Protein AF-A0A420Z967-F1 (afdb_monomer_lite)

Radius of gyration: 13.0 Å; chains: 1; bounding box: 31×25×36 Å

Structure (mmCIF, N/CA/C/O backbone):
data_AF-A0A420Z967-F1
#
_entry.id   AF-A0A420Z967-F1
#
loop_
_atom_site.group_PDB
_atom_site.id
_atom_site.type_symbol
_atom_site.label_atom_id
_atom_site.label_alt_id
_atom_site.label_comp_id
_atom_site.label_asym_id
_atom_site.label_entity_id
_atom_site.label_seq_id
_atom_site.pdbx_PDB_ins_code
_atom_site.Cartn_x
_atom_site.Cartn_y
_atom_site.Cartn_z
_atom_site.occupancy
_atom_site.B_iso_or_equiv
_atom_site.auth_seq_id
_atom_site.auth_comp_id
_atom_site.auth_asym_id
_atom_site.auth_atom_id
_atom_site.pdbx_PDB_model_num
ATOM 1 N N . MET A 1 1 ? 7.429 12.085 -8.129 1.00 42.66 1 MET A N 1
ATOM 2 C CA . MET A 1 1 ? 6.636 11.252 -9.058 1.00 42.66 1 MET A CA 1
ATOM 3 C C . MET A 1 1 ? 7.242 9.862 -9.043 1.00 42.66 1 MET A C 1
ATOM 5 O O . MET A 1 1 ? 8.452 9.776 -9.191 1.00 42.66 1 MET A O 1
ATOM 9 N N . ILE A 1 2 ? 6.429 8.831 -8.810 1.00 48.84 2 ILE A N 1
ATOM 10 C CA . ILE A 1 2 ? 6.806 7.408 -8.897 1.00 48.84 2 ILE A CA 1
ATOM 11 C C . ILE A 1 2 ? 7.181 7.150 -10.361 1.00 48.84 2 ILE A C 1
ATOM 13 O O . ILE A 1 2 ? 6.335 7.311 -11.247 1.00 48.84 2 ILE A O 1
ATOM 17 N N . GLN A 1 3 ? 8.462 6.911 -10.641 1.00 50.03 3 GLN A N 1
ATOM 18 C CA . GLN A 1 3 ? 9.010 6.894 -12.002 1.00 50.03 3 GLN A CA 1
ATOM 19 C C . GLN A 1 3 ? 8.994 5.451 -12.520 1.00 50.03 3 GLN A C 1
ATOM 21 O O . GLN A 1 3 ? 10.014 4.812 -12.718 1.00 50.03 3 GLN A O 1
ATOM 26 N N . ARG A 1 4 ? 7.758 4.981 -12.704 1.00 54.84 4 ARG A N 1
ATOM 27 C CA . ARG A 1 4 ? 7.292 3.640 -13.082 1.00 54.84 4 ARG A CA 1
ATOM 28 C C . ARG A 1 4 ? 8.163 2.936 -14.139 1.00 54.84 4 ARG A C 1
ATOM 30 O O . ARG A 1 4 ? 8.183 3.361 -15.294 1.00 54.84 4 ARG A O 1
ATOM 37 N N . HIS A 1 5 ? 8.740 1.780 -13.804 1.00 58.88 5 HIS A N 1
ATOM 38 C CA . HIS A 1 5 ? 9.183 0.790 -14.798 1.00 58.88 5 HIS A CA 1
ATOM 39 C C . HIS A 1 5 ? 8.148 -0.333 -14.930 1.00 58.88 5 HIS A C 1
ATOM 41 O O . HIS A 1 5 ? 8.111 -1.267 -14.131 1.00 58.88 5 HIS A O 1
ATOM 47 N N . LYS A 1 6 ? 7.294 -0.234 -15.953 1.00 55.47 6 LYS A N 1
ATOM 48 C CA . LYS A 1 6 ? 6.396 -1.324 -16.347 1.00 55.47 6 LYS A CA 1
ATOM 49 C C . LYS A 1 6 ? 7.247 -2.526 -16.793 1.00 55.47 6 LYS A C 1
ATOM 51 O O . LYS A 1 6 ? 8.196 -2.340 -17.548 1.00 55.47 6 LYS A O 1
ATOM 56 N N . ASP A 1 7 ? 6.927 -3.714 -16.289 1.00 61.12 7 ASP A N 1
ATOM 57 C CA . ASP A 1 7 ? 7.551 -4.998 -16.649 1.00 61.12 7 ASP A CA 1
ATOM 58 C C . ASP A 1 7 ? 9.050 -5.119 -16.300 1.00 61.12 7 ASP A C 1
ATOM 60 O O . ASP A 1 7 ? 9.806 -5.827 -16.966 1.00 61.12 7 ASP A O 1
ATOM 64 N N . CYS A 1 8 ? 9.514 -4.432 -15.247 1.00 68.19 8 CYS A N 1
ATOM 65 C CA . CYS A 1 8 ? 10.895 -4.587 -14.794 1.00 68.19 8 CYS A CA 1
ATOM 66 C C . CY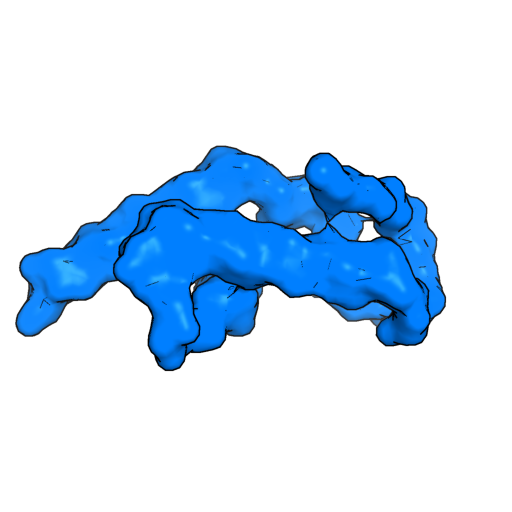S A 1 8 ? 11.124 -5.979 -14.193 1.00 68.19 8 CYS A C 1
ATOM 68 O O . CYS A 1 8 ? 10.548 -6.322 -13.166 1.00 68.19 8 CYS A O 1
ATOM 70 N N . GLN A 1 9 ? 12.005 -6.757 -14.818 1.00 66.25 9 GLN A N 1
ATOM 71 C CA . GLN A 1 9 ? 12.373 -8.104 -14.368 1.00 66.25 9 GLN A CA 1
ATOM 72 C C . GLN A 1 9 ? 13.647 -8.123 -13.512 1.00 66.25 9 GLN A C 1
ATOM 74 O O . GLN A 1 9 ? 14.073 -9.186 -13.068 1.00 66.25 9 GLN A O 1
ATOM 79 N N . ASP A 1 10 ? 14.293 -6.968 -13.311 1.00 68.31 10 ASP A N 1
ATOM 80 C CA . ASP A 1 10 ? 15.504 -6.875 -12.500 1.00 68.31 10 ASP A CA 1
ATOM 81 C C . ASP A 1 10 ? 15.125 -6.759 -11.012 1.00 68.31 10 ASP A C 1
ATOM 83 O O . ASP A 1 10 ? 14.661 -5.697 -10.580 1.00 68.31 10 ASP A O 1
ATOM 87 N N . PRO A 1 11 ? 15.373 -7.801 -10.192 1.00 64.38 11 PRO A N 1
ATOM 88 C CA . PRO A 1 11 ? 15.040 -7.783 -8.768 1.00 64.38 11 PRO A CA 1
ATOM 89 C C . PRO A 1 11 ? 15.861 -6.753 -7.974 1.00 64.38 11 PRO A C 1
ATOM 91 O O . PRO A 1 11 ? 15.581 -6.502 -6.803 1.00 64.38 11 PRO A O 1
ATOM 94 N N . ARG A 1 12 ? 16.904 -6.166 -8.576 1.00 68.25 12 ARG A N 1
ATOM 95 C CA . ARG A 1 12 ? 17.763 -5.130 -7.987 1.00 68.25 12 ARG A CA 1
ATOM 96 C C . ARG A 1 12 ? 17.567 -3.770 -8.649 1.00 68.25 12 ARG A C 1
ATOM 98 O O . ARG A 1 12 ? 18.377 -2.866 -8.421 1.00 68.25 12 ARG A O 1
ATOM 105 N N . CYS A 1 13 ? 16.505 -3.591 -9.436 1.00 75.31 13 CYS A N 1
ATOM 106 C CA . CYS A 1 13 ? 16.229 -2.314 -10.071 1.00 75.31 13 CYS A CA 1
ATOM 107 C C . CYS A 1 13 ? 16.070 -1.215 -9.014 1.00 75.31 13 CYS A C 1
ATOM 109 O O . CYS A 1 13 ? 15.111 -1.187 -8.240 1.00 75.31 13 CYS A O 1
ATOM 111 N N . LYS A 1 14 ? 17.008 -0.265 -9.007 1.00 78.50 14 LYS A N 1
ATOM 112 C CA . LYS A 1 14 ? 16.998 0.867 -8.073 1.00 78.50 14 LYS A CA 1
ATOM 113 C C . LYS A 1 14 ? 15.708 1.686 -8.168 1.00 78.50 14 LYS A C 1
ATOM 115 O O . LYS A 1 14 ? 15.245 2.192 -7.154 1.00 78.50 14 LYS A O 1
ATOM 120 N N . VAL A 1 15 ? 15.131 1.787 -9.364 1.00 75.00 15 VAL A N 1
ATOM 121 C CA . VAL A 1 15 ? 13.886 2.523 -9.613 1.00 75.00 15 VAL A CA 1
ATOM 122 C C . VAL A 1 15 ? 12.696 1.809 -8.972 1.00 75.00 15 VAL A C 1
ATOM 124 O O . VAL A 1 15 ? 11.972 2.432 -8.207 1.00 75.00 15 VAL A O 1
ATOM 127 N N . CYS A 1 16 ? 12.553 0.493 -9.166 1.00 73.19 16 CYS A N 1
ATOM 128 C CA . CYS A 1 16 ? 11.493 -0.292 -8.522 1.00 73.19 16 CYS A CA 1
ATOM 129 C C . CYS A 1 16 ? 11.596 -0.251 -6.991 1.00 73.19 16 CYS A C 1
ATOM 131 O O . CYS A 1 16 ? 10.590 -0.133 -6.297 1.00 73.19 16 CYS A O 1
ATOM 133 N N . LEU A 1 17 ? 12.819 -0.276 -6.450 1.00 75.44 17 LEU A N 1
ATOM 134 C CA . LEU A 1 17 ? 13.042 -0.082 -5.015 1.00 75.44 17 LEU A CA 1
ATOM 135 C C . LEU A 1 17 ? 12.604 1.315 -4.549 1.00 75.44 17 LEU A C 1
ATOM 137 O O . LEU A 1 17 ? 11.978 1.442 -3.500 1.00 75.44 17 LEU A O 1
ATOM 141 N N . GLN A 1 18 ? 12.910 2.362 -5.317 1.00 78.25 18 GLN A N 1
ATOM 142 C CA . GLN A 1 18 ? 12.463 3.723 -5.010 1.00 78.25 18 GLN A CA 1
ATOM 143 C C . GLN A 1 18 ? 10.941 3.873 -5.101 1.00 78.25 18 GLN A C 1
ATOM 145 O O . GLN A 1 18 ? 10.364 4.576 -4.274 1.00 78.25 18 GLN A O 1
ATOM 150 N N . ASP A 1 19 ? 10.294 3.197 -6.048 1.00 76.62 19 ASP A N 1
ATOM 151 C CA . ASP A 1 19 ? 8.840 3.202 -6.186 1.00 76.62 19 ASP A CA 1
ATOM 152 C C . ASP A 1 19 ? 8.166 2.523 -4.980 1.00 76.62 19 ASP A C 1
ATOM 154 O O . ASP A 1 19 ? 7.236 3.095 -4.416 1.00 76.62 19 ASP A O 1
ATOM 158 N N . HIS A 1 20 ? 8.684 1.388 -4.489 1.00 77.19 20 HIS A N 1
ATOM 159 C CA . HIS A 1 20 ? 8.184 0.767 -3.251 1.00 77.19 20 HIS A CA 1
ATOM 160 C C . HIS A 1 20 ? 8.326 1.672 -2.029 1.00 77.19 20 HIS A C 1
ATOM 162 O O . HIS A 1 20 ? 7.402 1.777 -1.223 1.00 77.19 20 HIS A O 1
ATOM 168 N N . LEU A 1 21 ? 9.464 2.358 -1.901 1.00 80.56 21 LEU A N 1
ATOM 169 C CA . LEU A 1 21 ? 9.667 3.330 -0.826 1.00 80.56 21 LEU A CA 1
ATOM 170 C C . LEU A 1 21 ? 8.685 4.501 -0.940 1.00 80.56 21 LEU A C 1
ATOM 172 O O . LEU A 1 21 ? 8.152 4.957 0.067 1.00 80.56 21 LEU A O 1
ATOM 176 N N . ALA A 1 22 ? 8.417 4.977 -2.157 1.00 82.75 22 ALA A N 1
ATOM 177 C CA . ALA A 1 22 ? 7.455 6.046 -2.391 1.00 82.75 22 ALA A CA 1
ATOM 178 C C . ALA A 1 22 ? 6.017 5.620 -2.056 1.00 82.75 22 ALA A C 1
ATOM 180 O O . ALA A 1 22 ? 5.282 6.414 -1.472 1.00 82.75 22 ALA A O 1
ATOM 181 N N . VAL A 1 23 ? 5.630 4.379 -2.370 1.00 83.75 23 VAL A N 1
ATOM 182 C CA . VAL A 1 23 ? 4.343 3.803 -1.950 1.00 83.75 23 VAL A CA 1
ATOM 183 C C . VAL A 1 23 ? 4.259 3.729 -0.428 1.00 83.75 23 VAL A C 1
ATOM 185 O O . VAL A 1 23 ? 3.275 4.196 0.138 1.00 83.75 23 VAL A O 1
ATOM 188 N N . GLY A 1 24 ? 5.291 3.202 0.241 1.00 86.56 24 GLY A N 1
ATOM 189 C CA . GLY A 1 24 ? 5.344 3.137 1.704 1.00 86.56 24 GLY A CA 1
ATOM 190 C C . GLY A 1 24 ? 5.161 4.514 2.344 1.00 86.56 24 GLY A C 1
ATOM 191 O O . GLY A 1 24 ? 4.242 4.704 3.133 1.00 86.56 24 GLY A O 1
ATOM 192 N N . ASN A 1 25 ? 5.942 5.503 1.902 1.00 87.50 25 ASN A N 1
ATOM 193 C CA . ASN A 1 25 ? 5.823 6.882 2.382 1.00 87.50 25 ASN A CA 1
ATOM 194 C C . ASN A 1 25 ? 4.414 7.452 2.165 1.00 87.50 25 ASN A C 1
ATOM 196 O O . ASN A 1 25 ? 3.858 8.085 3.058 1.00 87.50 25 ASN A O 1
ATOM 200 N N . LYS A 1 26 ? 3.809 7.205 0.996 1.00 88.38 26 LYS A N 1
ATOM 201 C CA . LYS A 1 26 ? 2.461 7.699 0.699 1.00 88.38 26 LYS A CA 1
ATOM 202 C C . LYS A 1 26 ? 1.405 7.044 1.585 1.00 88.38 26 LYS A C 1
ATOM 204 O O . LYS A 1 26 ? 0.474 7.715 2.026 1.00 88.38 26 LYS A O 1
ATOM 209 N N . LEU A 1 27 ? 1.540 5.750 1.860 1.00 89.12 27 LEU A N 1
ATOM 210 C CA . LEU A 1 27 ? 0.663 5.051 2.792 1.00 89.12 27 LEU A CA 1
ATOM 211 C C . LEU A 1 27 ? 0.807 5.616 4.207 1.00 89.12 27 LEU A C 1
ATOM 213 O O . LEU A 1 27 ? -0.217 5.865 4.833 1.00 89.12 27 LEU A O 1
ATOM 217 N N . ASP A 1 28 ? 2.029 5.895 4.665 1.00 90.81 28 ASP A N 1
ATOM 218 C CA . ASP A 1 28 ? 2.279 6.514 5.973 1.00 90.81 28 ASP A CA 1
ATOM 219 C C . ASP A 1 28 ? 1.624 7.900 6.085 1.00 90.81 28 ASP A C 1
ATOM 221 O O . ASP A 1 28 ? 1.013 8.237 7.105 1.00 90.81 28 ASP A O 1
ATOM 225 N N . GLU A 1 29 ? 1.698 8.707 5.021 1.00 90.44 29 GLU A N 1
ATOM 226 C CA . GLU A 1 29 ? 1.016 10.003 4.938 1.00 90.44 29 GLU A CA 1
ATOM 227 C C . GLU A 1 29 ? -0.512 9.835 5.014 1.00 90.44 29 GLU A C 1
ATOM 229 O O . GLU A 1 29 ? -1.185 10.495 5.817 1.00 90.44 29 GLU A O 1
ATOM 234 N N . LEU A 1 30 ? -1.068 8.917 4.216 1.00 90.81 30 LEU A N 1
ATOM 235 C CA . LEU A 1 30 ? -2.508 8.666 4.133 1.00 90.81 30 LEU A CA 1
ATOM 236 C C . LEU A 1 30 ? -3.082 8.0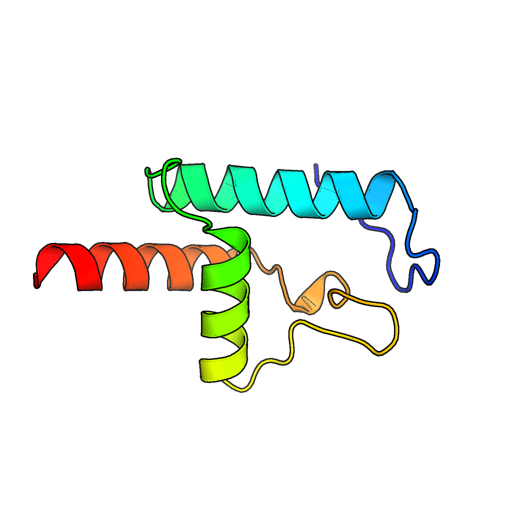79 5.423 1.00 90.81 30 LEU A C 1
ATOM 238 O O . LEU A 1 30 ? -4.199 8.434 5.809 1.00 90.81 30 LEU A O 1
ATOM 242 N N . THR A 1 31 ? -2.357 7.196 6.108 1.00 90.25 31 THR A N 1
ATOM 243 C CA . THR A 1 31 ? -2.771 6.619 7.396 1.00 90.25 31 THR A CA 1
ATOM 244 C C . THR A 1 31 ? -2.454 7.546 8.563 1.00 90.25 31 THR A C 1
ATOM 246 O O . THR A 1 31 ? -3.070 7.404 9.623 1.00 90.25 31 THR A O 1
ATOM 249 N N . SER A 1 32 ? -1.565 8.523 8.356 1.00 89.31 32 SER A N 1
ATOM 250 C CA . SER A 1 32 ? -0.983 9.370 9.400 1.00 89.31 32 SER A CA 1
ATOM 251 C C . SER A 1 32 ? -0.320 8.532 10.503 1.00 89.31 32 SER A C 1
ATOM 253 O O . SER A 1 32 ? -0.437 8.835 11.691 1.00 89.31 32 SER A O 1
ATOM 255 N N . ASN A 1 33 ? 0.330 7.436 10.105 1.00 86.25 33 ASN A N 1
ATOM 256 C CA . ASN A 1 33 ? 1.023 6.494 10.974 1.00 86.25 33 ASN A CA 1
ATOM 257 C C . ASN A 1 33 ? 2.253 5.965 10.230 1.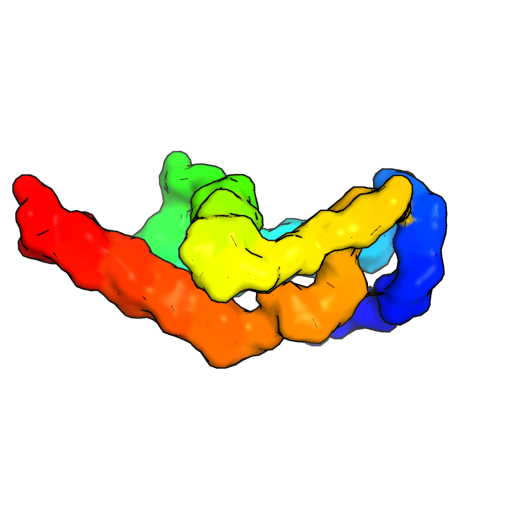00 86.25 33 ASN A C 1
ATOM 259 O O . ASN A 1 33 ? 2.121 5.431 9.144 1.00 86.25 33 ASN A O 1
ATOM 263 N N . ASN A 1 34 ? 3.435 6.118 10.819 1.00 86.44 34 ASN A N 1
ATOM 264 C CA . ASN A 1 34 ? 4.713 5.668 10.260 1.00 86.44 34 ASN A CA 1
ATOM 265 C C . ASN A 1 34 ? 5.420 4.642 11.168 1.00 86.44 34 ASN A C 1
ATOM 267 O O . ASN A 1 34 ? 6.617 4.395 11.038 1.00 86.44 34 ASN A O 1
ATOM 271 N N . TYR A 1 35 ? 4.695 4.083 12.140 1.00 84.94 35 TYR A N 1
ATOM 272 C CA . TYR A 1 35 ? 5.212 3.093 13.089 1.00 84.94 35 TYR A CA 1
ATOM 273 C C . TYR A 1 35 ? 4.876 1.659 12.683 1.00 84.94 35 TYR A C 1
ATOM 275 O O . TYR A 1 35 ? 5.421 0.712 13.251 1.00 84.94 35 TYR A O 1
ATOM 283 N N . GLU A 1 36 ? 3.942 1.482 11.749 1.00 87.25 36 GLU A N 1
ATOM 284 C CA . GLU A 1 36 ? 3.535 0.175 11.250 1.00 87.25 36 GLU A CA 1
ATOM 285 C C . GLU A 1 36 ? 4.068 -0.047 9.837 1.00 87.25 36 GLU A C 1
ATOM 287 O O . GLU A 1 36 ? 4.199 0.891 9.059 1.00 87.25 36 GLU A O 1
ATOM 292 N N . ASP A 1 37 ? 4.339 -1.307 9.492 1.00 87.19 37 ASP A N 1
ATOM 293 C CA . ASP A 1 37 ? 4.691 -1.690 8.126 1.00 87.19 37 ASP A CA 1
ATOM 294 C C . ASP A 1 37 ? 3.455 -1.589 7.218 1.00 87.19 37 ASP A C 1
ATOM 296 O O . ASP A 1 37 ? 2.714 -2.555 7.000 1.00 87.19 37 ASP A O 1
ATOM 300 N N . HIS A 1 38 ? 3.172 -0.374 6.755 1.00 88.69 38 HIS A N 1
ATOM 301 C CA . HIS A 1 38 ? 2.016 -0.100 5.916 1.00 88.69 38 HIS A CA 1
ATOM 302 C C . HIS A 1 38 ? 2.131 -0.755 4.547 1.00 88.69 38 HIS A C 1
ATOM 304 O O . HIS A 1 38 ? 1.116 -1.206 4.024 1.00 88.69 38 HIS A O 1
ATOM 310 N N . LEU A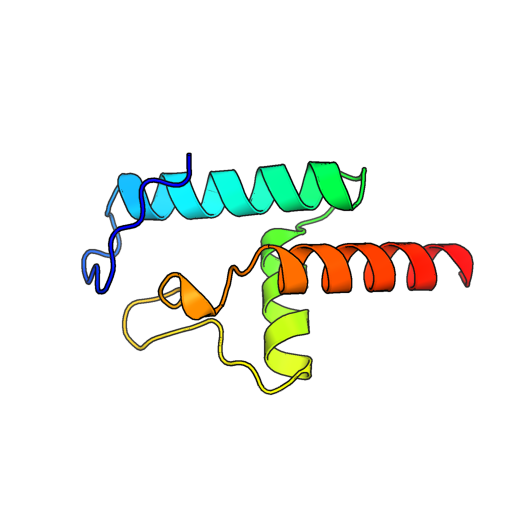 1 39 ? 3.345 -0.900 4.016 1.00 85.25 39 LEU A N 1
ATOM 311 C CA . LEU A 1 39 ? 3.580 -1.560 2.739 1.00 85.25 39 LEU A CA 1
ATOM 312 C C . LEU A 1 39 ? 3.176 -3.045 2.800 1.00 85.25 39 LEU A C 1
ATOM 314 O O . LEU A 1 39 ? 2.326 -3.477 2.022 1.00 85.25 39 LEU A O 1
ATOM 318 N N . GLY A 1 40 ? 3.677 -3.817 3.771 1.00 85.56 40 GLY A N 1
ATOM 319 C CA . GLY A 1 40 ? 3.281 -5.223 3.927 1.00 85.56 40 GLY A CA 1
ATOM 320 C C . GLY A 1 40 ? 1.815 -5.407 4.339 1.00 85.56 40 GLY A C 1
ATOM 321 O O . GLY A 1 40 ? 1.146 -6.351 3.912 1.00 85.56 40 GLY A O 1
ATOM 322 N N . ARG A 1 41 ? 1.245 -4.479 5.117 1.00 89.69 41 ARG A N 1
ATOM 323 C CA . ARG A 1 41 ? -0.192 -4.509 5.451 1.00 89.69 41 ARG A CA 1
ATOM 324 C C . ARG A 1 41 ? -1.084 -4.188 4.258 1.00 89.69 41 ARG A C 1
ATOM 326 O O . ARG A 1 41 ? -2.159 -4.775 4.144 1.00 89.69 41 ARG A O 1
ATOM 333 N N . PHE A 1 42 ? -0.669 -3.257 3.409 1.00 88.62 42 PHE A N 1
ATOM 334 C CA . PHE A 1 42 ? -1.365 -2.924 2.174 1.00 88.62 42 PHE A CA 1
ATOM 335 C C . PHE A 1 42 ? -1.335 -4.109 1.212 1.00 88.62 42 PHE A C 1
ATOM 337 O O . PHE A 1 42 ? -2.381 -4.493 0.698 1.00 88.62 42 PHE A O 1
ATOM 344 N N . HIS A 1 43 ? -0.186 -4.776 1.089 1.00 86.19 43 HIS A N 1
ATOM 345 C CA . HIS A 1 43 ? -0.054 -6.029 0.348 1.00 86.19 43 HIS A CA 1
ATOM 346 C C . HIS A 1 43 ? -1.074 -7.082 0.800 1.00 86.19 43 HIS A C 1
ATOM 348 O O . HIS A 1 43 ? -1.866 -7.580 0.005 1.00 86.19 43 HIS A O 1
ATOM 354 N N . ALA A 1 44 ? -1.110 -7.382 2.103 1.00 88.38 44 ALA A N 1
ATOM 355 C CA . ALA A 1 44 ? -2.059 -8.345 2.656 1.00 88.38 44 ALA A CA 1
ATOM 356 C C . ALA A 1 44 ? -3.525 -7.917 2.452 1.00 88.38 44 ALA A C 1
ATOM 358 O O . ALA A 1 44 ? -4.397 -8.760 2.236 1.00 88.38 44 ALA A O 1
ATOM 359 N N . TRP A 1 45 ? -3.809 -6.611 2.515 1.00 90.69 45 TRP A N 1
ATOM 360 C CA . TRP A 1 45 ? -5.140 -6.072 2.249 1.00 90.69 45 TRP A CA 1
ATOM 361 C C . TRP A 1 45 ? -5.559 -6.275 0.789 1.00 90.69 45 TRP A C 1
ATOM 363 O O . TRP A 1 45 ? -6.675 -6.740 0.564 1.00 90.69 45 TRP A O 1
ATOM 373 N N . LEU A 1 46 ? -4.670 -6.019 -0.177 1.00 87.56 46 LEU A N 1
ATOM 374 C CA . LEU A 1 46 ? -4.919 -6.267 -1.602 1.00 87.56 46 LEU A CA 1
ATOM 375 C C . LEU A 1 46 ? -5.223 -7.744 -1.864 1.00 87.56 46 LEU A C 1
ATOM 377 O O . LEU A 1 46 ? -6.253 -8.059 -2.462 1.00 87.56 46 LEU A O 1
ATOM 381 N N . THR A 1 47 ? -4.411 -8.654 -1.318 1.00 87.19 47 THR A N 1
ATOM 382 C CA . THR A 1 47 ? -4.659 -10.101 -1.420 1.00 87.19 47 THR A CA 1
ATOM 383 C C . THR A 1 47 ? -6.026 -10.484 -0.847 1.00 87.19 47 THR A C 1
ATOM 385 O O . THR A 1 47 ? -6.744 -11.288 -1.439 1.00 87.19 47 THR A O 1
ATOM 388 N N . ALA A 1 48 ? -6.440 -9.871 0.267 1.00 89.44 48 ALA A N 1
ATOM 389 C CA . ALA A 1 48 ? -7.763 -10.094 0.849 1.00 89.44 48 ALA A CA 1
ATOM 390 C C . ALA A 1 48 ? -8.919 -9.539 -0.008 1.00 89.44 48 ALA A C 1
ATOM 392 O O . ALA A 1 48 ? -10.043 -10.018 0.125 1.00 89.44 48 ALA A O 1
ATOM 393 N N . GLN A 1 49 ? -8.664 -8.558 -0.882 1.00 87.12 49 GLN A N 1
ATOM 394 C CA . GLN A 1 49 ? -9.623 -8.086 -1.890 1.00 87.12 49 GLN A CA 1
ATOM 395 C C . GLN A 1 49 ? -9.638 -8.960 -3.161 1.00 87.12 49 GLN A C 1
ATOM 397 O O . GLN A 1 49 ? -10.407 -8.687 -4.078 1.00 87.12 49 GLN A O 1
ATOM 402 N N . GLY A 1 50 ? -8.805 -10.007 -3.239 1.00 86.81 50 GLY A N 1
ATOM 403 C CA . GLY A 1 50 ? -8.650 -10.835 -4.442 1.00 86.81 50 GLY A CA 1
ATOM 404 C C . GLY A 1 50 ? -7.764 -10.201 -5.518 1.00 86.81 50 GLY A C 1
ATOM 405 O O . GLY A 1 50 ? -7.725 -10.682 -6.648 1.00 86.81 50 GLY A O 1
ATOM 406 N N . ILE A 1 51 ? -7.050 -9.132 -5.171 1.00 84.31 51 ILE A N 1
ATOM 407 C CA . ILE A 1 51 ? -6.090 -8.452 -6.033 1.00 84.31 51 ILE A CA 1
ATOM 408 C C . ILE A 1 51 ? -4.725 -9.084 -5.764 1.00 84.31 51 ILE A C 1
ATOM 410 O O . ILE A 1 51 ? -4.311 -9.151 -4.609 1.00 84.31 51 ILE A O 1
ATOM 414 N N . ASN A 1 52 ? -4.031 -9.570 -6.795 1.00 80.06 52 ASN A N 1
ATOM 415 C CA . ASN A 1 52 ? -2.693 -10.135 -6.626 1.00 80.06 52 ASN A CA 1
ATOM 416 C C . ASN A 1 52 ? -1.627 -9.042 -6.814 1.00 80.06 52 ASN A C 1
ATOM 418 O O . ASN A 1 52 ? -1.332 -8.698 -7.956 1.00 80.06 52 ASN A O 1
ATOM 422 N N . PRO A 1 53 ? -1.037 -8.499 -5.734 1.00 75.69 53 PRO A N 1
ATOM 423 C CA . PRO A 1 53 ? -0.025 -7.457 -5.830 1.00 75.69 53 PRO A CA 1
ATOM 424 C C . PRO A 1 53 ? 1.352 -7.994 -6.226 1.00 75.69 53 PRO A C 1
ATOM 426 O O . PRO A 1 53 ? 2.288 -7.208 -6.221 1.00 75.69 53 PRO A O 1
ATOM 42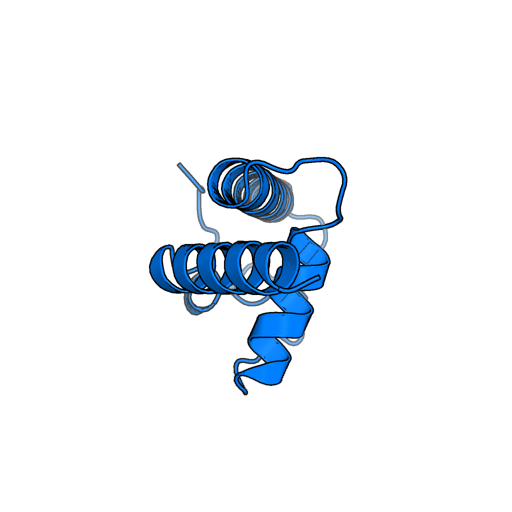9 N N . GLU A 1 54 ? 1.511 -9.288 -6.530 1.00 74.69 54 GLU A N 1
ATOM 430 C CA . GLU A 1 54 ? 2.781 -9.908 -6.919 1.00 74.69 54 GLU A CA 1
ATOM 431 C C . GLU A 1 54 ? 2.704 -10.514 -8.325 1.00 74.69 54 GLU A C 1
ATOM 433 O O . GLU A 1 54 ? 1.700 -11.077 -8.760 1.00 74.69 54 GLU A O 1
ATOM 438 N N . THR A 1 55 ? 3.820 -10.426 -9.031 1.00 70.94 55 THR A N 1
ATOM 439 C CA . THR A 1 55 ? 4.118 -11.125 -10.280 1.00 70.94 55 THR A CA 1
ATOM 440 C C . THR A 1 55 ? 5.209 -12.160 -10.021 1.00 70.94 55 THR A C 1
ATOM 442 O O . THR A 1 55 ? 5.845 -12.168 -8.967 1.00 70.94 55 THR A O 1
ATOM 445 N N . GLU A 1 56 ? 5.495 -13.008 -11.008 1.00 68.56 56 GLU A N 1
ATOM 446 C CA . GLU A 1 56 ? 6.617 -13.959 -10.955 1.00 68.56 56 GLU A CA 1
ATOM 447 C C . GLU A 1 56 ? 7.996 -13.298 -10.721 1.00 68.56 56 GLU A C 1
ATOM 449 O O . GLU A 1 56 ? 8.963 -13.981 -10.386 1.00 68.56 56 GLU A O 1
ATOM 454 N N . HIS A 1 57 ? 8.088 -11.971 -10.857 1.00 63.34 57 HIS A N 1
ATOM 455 C CA . HIS A 1 57 ? 9.310 -11.183 -10.694 1.00 63.34 57 HIS A CA 1
ATOM 456 C C . HIS A 1 57 ? 9.327 -10.304 -9.427 1.00 63.34 57 HIS A C 1
ATOM 458 O O . HIS A 1 57 ? 10.247 -9.507 -9.248 1.00 63.34 57 HIS A O 1
ATOM 464 N N . GLY A 1 58 ? 8.348 -10.456 -8.531 1.00 64.69 58 GLY A N 1
ATOM 465 C CA . GLY A 1 58 ? 8.191 -9.644 -7.320 1.00 64.69 58 GLY A CA 1
ATOM 466 C C . GLY A 1 58 ? 6.934 -8.780 -7.381 1.00 64.69 58 GLY A C 1
ATOM 467 O O . GLY A 1 58 ? 6.016 -9.087 -8.137 1.00 64.69 58 GLY A O 1
ATOM 468 N N . TRP A 1 59 ? 6.870 -7.704 -6.595 1.00 66.12 59 TRP A N 1
ATOM 469 C CA . TRP A 1 59 ? 5.706 -6.812 -6.567 1.00 66.12 59 TRP A CA 1
ATOM 470 C C . TRP A 1 59 ? 5.264 -6.400 -7.976 1.00 66.12 59 TRP A C 1
ATOM 472 O O . TRP A 1 59 ? 6.055 -5.975 -8.820 1.00 66.12 59 TRP A O 1
ATOM 482 N N . GLY A 1 60 ? 3.975 -6.581 -8.210 1.00 57.66 60 GLY A N 1
ATOM 483 C CA . GLY A 1 60 ? 3.292 -6.333 -9.450 1.00 57.66 60 GLY A CA 1
ATOM 484 C C . GLY A 1 60 ? 3.345 -4.869 -9.837 1.00 57.66 60 GLY A C 1
ATOM 485 O O . GLY A 1 60 ? 3.327 -3.952 -9.019 1.00 57.66 60 GLY A O 1
ATOM 486 N N . THR A 1 61 ? 3.440 -4.695 -11.143 1.00 52.44 61 THR A N 1
ATOM 487 C CA . THR A 1 61 ? 3.497 -3.448 -11.893 1.00 52.44 61 THR A CA 1
ATOM 488 C C . THR A 1 61 ? 2.326 -2.491 -11.556 1.00 52.44 61 THR A C 1
ATOM 490 O O . THR A 1 61 ? 1.401 -2.858 -10.833 1.00 52.44 61 THR A O 1
ATOM 493 N N . PRO A 1 62 ? 2.354 -1.229 -12.045 1.00 50.44 62 PRO A N 1
ATOM 494 C CA . PRO A 1 62 ? 1.649 -0.054 -11.495 1.00 50.44 62 PRO A CA 1
ATOM 495 C C . PRO A 1 62 ? 0.127 -0.126 -11.310 1.00 50.44 62 PRO A C 1
ATOM 497 O O . PRO A 1 62 ? -0.445 0.812 -10.766 1.00 50.44 62 PRO A O 1
ATOM 500 N N . GLU A 1 63 ? -0.525 -1.180 -11.789 1.00 53.31 63 GLU A N 1
ATOM 501 C CA . GLU A 1 63 ? -1.978 -1.366 -11.748 1.00 53.31 63 GLU A CA 1
ATOM 502 C C . GLU A 1 63 ? -2.482 -1.697 -10.332 1.00 53.31 63 GLU A C 1
ATOM 504 O O . GLU A 1 63 ? -3.642 -1.453 -10.020 1.00 53.31 63 GLU A O 1
ATOM 509 N N . TYR A 1 64 ? -1.602 -2.187 -9.450 1.00 59.19 64 TYR A N 1
ATOM 510 C CA . TYR A 1 64 ? -1.951 -2.557 -8.071 1.00 59.19 64 TYR A CA 1
ATOM 511 C C . TYR A 1 64 ? -1.694 -1.456 -7.034 1.00 59.19 64 TYR A C 1
ATOM 513 O O . TYR A 1 64 ? -2.262 -1.484 -5.943 1.00 59.19 64 TYR A O 1
ATOM 521 N N . PHE A 1 65 ? -0.875 -0.461 -7.381 1.00 68.00 65 PHE A N 1
ATOM 522 C CA . PHE A 1 65 ? -0.575 0.706 -6.544 1.00 68.00 65 PHE A CA 1
ATOM 523 C C . PHE A 1 65 ? -1.358 1.930 -7.004 1.00 68.00 65 PHE A C 1
ATOM 525 O O . PHE A 1 65 ? -0.809 3.024 -7.171 1.00 68.00 65 PHE A O 1
ATOM 532 N N . ASP A 1 66 ? -2.640 1.719 -7.271 1.00 75.44 66 ASP A N 1
ATOM 533 C CA . ASP A 1 66 ? -3.538 2.801 -7.616 1.00 75.44 66 ASP A CA 1
ATOM 534 C C . ASP A 1 66 ? -3.765 3.711 -6.397 1.00 75.44 66 ASP A C 1
ATOM 536 O O . ASP A 1 66 ? -3.882 3.246 -5.256 1.00 75.44 66 ASP A O 1
ATOM 540 N N . ASP A 1 67 ? -3.798 5.023 -6.634 1.00 82.12 67 ASP A N 1
ATOM 541 C CA . ASP A 1 67 ? -4.017 6.009 -5.574 1.00 82.12 67 ASP A CA 1
ATOM 542 C C . ASP A 1 67 ? -5.361 5.794 -4.866 1.00 82.12 67 ASP A C 1
ATOM 544 O O . ASP A 1 67 ? -5.455 6.020 -3.658 1.00 82.12 67 ASP A O 1
ATOM 548 N N . GLU A 1 68 ? -6.374 5.299 -5.579 1.00 86.56 68 GLU A N 1
ATOM 549 C CA . GLU A 1 68 ? -7.678 4.957 -5.021 1.00 86.56 68 GLU A CA 1
ATOM 550 C C . GLU A 1 68 ? -7.576 3.773 -4.051 1.00 86.56 68 GLU A C 1
ATOM 552 O O . GLU A 1 68 ? -8.095 3.842 -2.938 1.00 86.56 68 GLU A O 1
ATOM 557 N N . LEU A 1 69 ? -6.844 2.713 -4.411 1.00 87.00 69 LEU A N 1
ATOM 558 C CA . LEU A 1 69 ? -6.645 1.549 -3.538 1.00 87.00 69 LEU A CA 1
ATOM 559 C C . LEU A 1 69 ? -5.880 1.924 -2.266 1.00 87.00 69 LEU A C 1
ATOM 561 O O . LEU A 1 69 ? -6.240 1.484 -1.171 1.00 87.00 69 LEU A O 1
ATOM 565 N N . MET A 1 70 ? -4.857 2.775 -2.386 1.00 88.81 70 MET A N 1
ATOM 566 C CA . MET A 1 70 ? -4.116 3.279 -1.227 1.00 88.81 70 MET A CA 1
ATOM 567 C C . MET A 1 70 ? -5.002 4.130 -0.306 1.00 88.81 70 MET A C 1
ATOM 569 O O . MET A 1 70 ? -4.904 4.015 0.919 1.00 88.81 70 MET A O 1
ATOM 573 N N . GLN A 1 71 ? -5.902 4.945 -0.868 1.00 91.31 71 GLN A N 1
ATOM 574 C CA . GLN A 1 71 ? -6.888 5.699 -0.087 1.00 91.31 71 GLN A CA 1
ATOM 575 C C . GLN A 1 71 ? -7.887 4.775 0.617 1.00 91.31 71 GLN A C 1
ATOM 577 O O . GLN A 1 71 ? -8.051 4.884 1.833 1.00 91.31 71 GLN A O 1
ATOM 582 N N . GLN A 1 72 ? -8.482 3.818 -0.101 1.00 92.06 72 GLN A N 1
ATOM 583 C CA . GLN A 1 72 ? -9.423 2.849 0.471 1.00 92.06 72 GLN A CA 1
ATOM 584 C C . GLN A 1 72 ? -8.791 2.048 1.617 1.00 92.06 72 GLN A C 1
ATOM 586 O O . GLN A 1 72 ? -9.401 1.863 2.676 1.00 92.06 72 GLN A O 1
ATOM 591 N N . TYR A 1 73 ? -7.541 1.609 1.444 1.00 92.50 73 TYR A N 1
ATOM 592 C CA . TYR A 1 73 ? -6.772 0.974 2.509 1.00 92.50 73 TYR A CA 1
ATOM 593 C C . TYR A 1 73 ? -6.624 1.890 3.728 1.00 92.50 73 TYR A C 1
ATOM 595 O O . TYR A 1 73 ? -6.888 1.461 4.856 1.00 92.50 73 TYR A O 1
ATOM 603 N N . ALA A 1 74 ? -6.216 3.145 3.522 1.00 92.81 74 ALA A N 1
ATOM 604 C CA . ALA A 1 74 ? -5.983 4.080 4.614 1.00 92.81 74 ALA A CA 1
ATOM 605 C C . ALA A 1 74 ? -7.268 4.385 5.399 1.00 9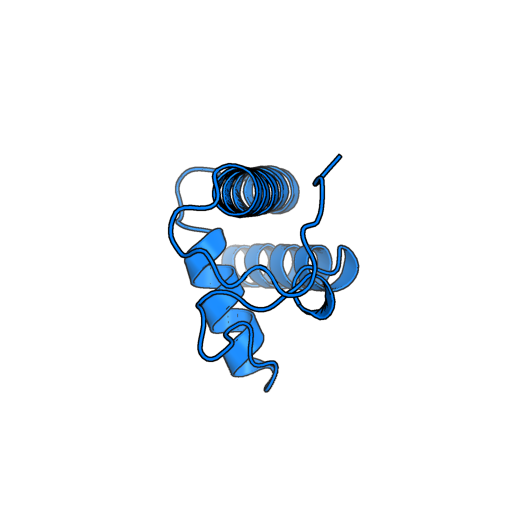2.81 74 ALA A C 1
ATOM 607 O O . ALA A 1 74 ? -7.243 4.433 6.633 1.00 92.81 74 ALA A O 1
ATOM 608 N N . GLU A 1 75 ? -8.402 4.521 4.710 1.00 93.06 75 GLU A N 1
ATOM 609 C CA . GLU A 1 75 ? -9.717 4.664 5.336 1.00 93.06 75 GLU A CA 1
ATOM 610 C C . GLU A 1 75 ? -10.101 3.419 6.143 1.00 93.06 75 GLU A C 1
ATOM 612 O O . GLU A 1 75 ? -10.488 3.535 7.311 1.00 93.06 75 GLU A O 1
ATOM 617 N N . ASN A 1 76 ? -9.926 2.219 5.576 1.00 92.12 76 ASN A N 1
ATOM 618 C CA . ASN A 1 76 ? -10.202 0.955 6.266 1.00 92.12 76 ASN A CA 1
ATOM 619 C C . ASN A 1 76 ? -9.348 0.806 7.534 1.00 92.12 76 ASN A C 1
ATOM 621 O O . ASN A 1 76 ? -9.845 0.427 8.599 1.00 92.12 76 ASN A O 1
ATOM 625 N N . PHE A 1 77 ? -8.063 1.144 7.434 1.00 91.25 77 PHE A N 1
ATOM 626 C CA . PHE A 1 77 ? -7.122 1.113 8.543 1.00 91.25 77 PHE A CA 1
ATOM 627 C C . PHE A 1 77 ? -7.535 2.073 9.667 1.00 91.25 77 PHE A C 1
ATOM 629 O O . PHE A 1 77 ? -7.623 1.669 10.832 1.00 91.25 77 PHE A O 1
ATOM 636 N N . LYS A 1 78 ? -7.861 3.326 9.324 1.00 89.12 78 LYS A N 1
ATOM 637 C CA . LYS A 1 78 ? -8.343 4.336 10.280 1.00 89.12 78 LYS A CA 1
ATOM 638 C C . LYS A 1 78 ? -9.656 3.909 10.943 1.00 89.12 78 LYS A C 1
ATOM 640 O O . LYS A 1 78 ? -9.789 4.027 12.162 1.00 89.12 78 LYS A O 1
ATOM 645 N N . ALA A 1 79 ? -10.597 3.355 10.177 1.00 89.19 79 ALA A N 1
ATOM 646 C CA . ALA A 1 79 ? -11.873 2.863 10.693 1.00 89.19 79 ALA A CA 1
ATOM 647 C C . ALA A 1 79 ? -11.690 1.714 11.700 1.00 89.19 79 ALA A C 1
ATOM 649 O O . ALA A 1 79 ? -12.283 1.735 12.779 1.00 89.19 79 ALA A O 1
ATOM 650 N N . LYS A 1 80 ? -10.812 0.747 11.400 1.00 85.44 80 LYS A N 1
ATOM 651 C CA . LYS A 1 80 ? -10.498 -0.366 12.313 1.00 85.44 80 LYS A CA 1
ATOM 652 C C . LYS A 1 80 ? -9.867 0.098 13.623 1.00 85.44 80 LYS A C 1
ATOM 654 O O . LYS A 1 80 ? -10.178 -0.467 14.666 1.00 85.44 80 LYS A O 1
ATOM 659 N N . ARG A 1 81 ? -9.010 1.124 13.592 1.00 80.06 81 ARG A N 1
ATOM 660 C CA . ARG A 1 81 ? -8.405 1.693 14.810 1.00 80.06 81 ARG A CA 1
ATOM 661 C C . ARG A 1 81 ? -9.388 2.488 15.659 1.00 80.06 81 ARG A C 1
ATOM 663 O O . ARG A 1 81 ? -9.200 2.559 16.862 1.00 80.06 81 ARG A O 1
ATOM 670 N N . ARG A 1 82 ? -10.416 3.083 15.052 1.00 75.69 82 ARG A N 1
ATOM 671 C CA . ARG A 1 82 ? -11.447 3.844 15.772 1.00 75.69 82 ARG A CA 1
ATOM 672 C C . ARG A 1 82 ? -12.444 2.949 16.518 1.00 75.69 82 ARG A C 1
ATOM 674 O O . ARG A 1 82 ? -13.046 3.398 17.484 1.00 75.69 82 ARG A O 1
ATOM 681 N N . ASN A 1 83 ? -12.601 1.704 16.071 1.00 64.69 83 ASN A N 1
ATOM 682 C CA . ASN A 1 83 ? -13.481 0.699 16.676 1.00 64.69 83 ASN A CA 1
ATOM 683 C C . ASN A 1 83 ? -12.761 -0.241 17.664 1.00 64.69 83 ASN A C 1
ATOM 685 O O . ASN A 1 83 ? -13.342 -1.250 18.063 1.00 64.69 83 ASN A O 1
ATOM 689 N N . LYS A 1 84 ? -11.506 0.050 18.021 1.00 53.94 84 LYS A N 1
ATOM 690 C CA . LYS A 1 84 ? -10.697 -0.724 18.968 1.00 53.94 84 LYS A CA 1
ATOM 691 C C . LYS A 1 84 ? -10.413 0.112 20.207 1.00 53.94 84 LYS A C 1
ATOM 693 O O . LYS A 1 84 ? -10.423 -0.482 21.304 1.00 53.94 84 LYS A O 1
#

Sequence (84 aa):
MIQRHKDCQDPRCKVCLQDHLAVGNKLDELTSNNYEDHLGRFHAWLTAQGINPETEHGWGTPEYFDDELMQQYAENFKAKRRNK

Secondary structure (DSSP, 8-state):
-----TT---TT-HHHHHHHHHHHHHHHHHHT--SS-HHHHHHHHHHHTT---EETTEEPPTTSS-HHHHHHHHHHHHHHHHT-

pLDDT: mean 77.77, std 13.13, range [42.66, 93.06]

Foldseek 3Di:
DLPFDAPDLDLPPPSVVVNLVVLQVVLCVLLVHNPDRSSVVLCVVCVVVVHHQADPRGGHGDPSSDPVSSNVSSVVNNVVVVVD